Protein AF-A0A3D5KD46-F1 (afdb_monomer)

Nearest PDB structures (foldseek):
  5f7t-assembly4_L  TM=8.345E-01  e=3.327E-01  Macaca mulatta
  8ax8-assembly1_A  TM=6.033E-01  e=3.408E+00  Homo sapiens
  3na7-assembly1_A  TM=6.165E-01  e=4.041E+00  Helicobacter pylori NCTC 11638
  5c1f-assembly1_B  TM=5.672E-01  e=5.071E+00  Schizosaccharomyces pombe 972h-

Mean predicted aligned error: 4.2 Å

Solvent-accessible surface area (backbone atoms only — not comparable to full-atom values): 6321 Å² total; per-residue (Å²): 115,69,67,60,56,50,54,52,51,53,50,42,55,51,52,52,55,50,40,55,51,50,51,53,52,48,54,57,50,58,78,45,49,86,75,45,55,78,91,45,42,65,60,54,50,52,47,52,50,52,54,51,54,49,42,55,54,49,51,53,51,42,49,54,53,51,50,45,52,47,37,36,75,77,65,76,40,80,78,58,65,70,61,50,54,50,51,54,49,53,53,50,55,48,52,52,51,50,50,50,50,50,52,56,52,50,52,56,55,61,78,73,112

Structure (mmCIF, N/CA/C/O backbone):
data_AF-A0A3D5KD46-F1
#
_entry.id   AF-A0A3D5KD46-F1
#
loop_
_atom_site.group_PDB
_atom_site.id
_atom_site.type_symbol
_atom_site.label_atom_id
_atom_site.label_alt_id
_atom_site.label_comp_id
_atom_site.label_asym_id
_atom_site.label_entity_id
_atom_site.label_seq_id
_atom_site.pdbx_PDB_ins_code
_atom_site.Cartn_x
_atom_site.Cartn_y
_atom_site.Cartn_z
_atom_site.occupancy
_atom_site.B_iso_or_equiv
_atom_site.auth_seq_id
_atom_site.auth_comp_id
_atom_site.auth_asym_id
_atom_site.auth_atom_id
_atom_site.pdbx_PDB_model_num
ATOM 1 N N . MET A 1 1 ? -17.775 -6.779 20.873 1.00 57.22 1 MET A N 1
ATOM 2 C CA . MET A 1 1 ? -16.815 -5.693 20.568 1.00 57.22 1 MET A CA 1
ATOM 3 C C . MET A 1 1 ? -15.389 -6.213 20.379 1.00 57.22 1 MET A C 1
ATOM 5 O O . MET A 1 1 ? -14.681 -5.638 19.570 1.00 57.22 1 MET A O 1
ATOM 9 N N . GLU A 1 2 ? -15.009 -7.321 21.026 1.00 61.97 2 GLU A N 1
ATOM 10 C CA . GLU A 1 2 ? -13.706 -8.005 20.869 1.00 61.97 2 GLU A CA 1
ATOM 11 C C . GLU A 1 2 ? -13.360 -8.339 19.401 1.00 61.97 2 GLU A C 1
ATOM 13 O O . GLU A 1 2 ? -12.305 -7.955 18.918 1.00 61.97 2 GLU A O 1
ATOM 18 N N . ASN A 1 3 ? -14.330 -8.851 18.634 1.00 82.25 3 ASN A N 1
ATOM 19 C CA . ASN A 1 3 ? -14.161 -9.196 17.214 1.00 82.25 3 ASN A CA 1
ATOM 20 C C . ASN A 1 3 ? -13.713 -8.014 16.316 1.00 82.25 3 ASN A C 1
ATOM 22 O O . ASN A 1 3 ? -12.879 -8.173 15.435 1.00 82.25 3 ASN A O 1
ATOM 26 N N . LEU A 1 4 ? -14.212 -6.792 16.551 1.00 87.44 4 LEU A N 1
ATOM 27 C CA . LEU A 1 4 ? -13.856 -5.649 15.695 1.00 87.44 4 LEU A CA 1
ATOM 28 C C . LEU A 1 4 ? -12.428 -5.150 15.959 1.00 87.44 4 LEU A C 1
ATOM 30 O O . LEU A 1 4 ? -11.738 -4.728 15.037 1.00 87.44 4 LEU A O 1
ATOM 34 N N . LYS A 1 5 ? -11.977 -5.224 17.215 1.00 91.69 5 LYS A N 1
ATOM 35 C CA . LYS A 1 5 ? -10.594 -4.919 17.593 1.00 91.69 5 LYS A CA 1
ATOM 36 C C . LYS A 1 5 ? -9.627 -5.894 16.919 1.00 91.69 5 LYS A C 1
ATOM 38 O O . LYS A 1 5 ? -8.595 -5.463 16.408 1.00 91.69 5 LYS A O 1
ATOM 43 N N . ASP A 1 6 ? -9.973 -7.177 16.900 1.00 92.25 6 ASP A N 1
ATOM 44 C CA . ASP A 1 6 ? -9.150 -8.215 16.279 1.00 92.25 6 ASP A CA 1
ATOM 45 C C . ASP A 1 6 ? -9.058 -8.008 14.763 1.00 92.25 6 ASP A C 1
ATOM 47 O O . ASP A 1 6 ? -7.951 -7.939 14.236 1.00 92.25 6 ASP A O 1
ATOM 51 N N . ILE A 1 7 ? -10.186 -7.736 14.092 1.00 90.38 7 ILE A N 1
ATOM 52 C CA . ILE A 1 7 ? -10.217 -7.377 12.661 1.00 90.38 7 ILE A CA 1
ATOM 53 C C . ILE A 1 7 ? -9.302 -6.182 12.362 1.00 90.38 7 ILE A C 1
ATOM 55 O O . ILE A 1 7 ? -8.532 -6.211 11.401 1.00 90.38 7 ILE A O 1
ATOM 59 N N . VAL A 1 8 ? -9.367 -5.118 13.168 1.00 93.62 8 VAL A N 1
ATOM 60 C CA . VAL A 1 8 ? -8.518 -3.934 12.962 1.00 93.62 8 VAL A CA 1
ATOM 61 C C . VAL A 1 8 ? -7.037 -4.282 13.134 1.00 93.62 8 VAL A C 1
ATOM 63 O O . VAL A 1 8 ? -6.223 -3.879 12.305 1.00 93.62 8 VAL A O 1
ATOM 66 N N . ASN A 1 9 ? -6.679 -5.058 14.160 1.00 94.88 9 ASN A N 1
ATOM 67 C CA . ASN A 1 9 ? -5.295 -5.487 14.379 1.00 94.88 9 ASN A CA 1
ATOM 68 C C . ASN A 1 9 ? -4.771 -6.375 13.242 1.00 94.88 9 ASN A C 1
ATOM 70 O O . ASN A 1 9 ? -3.645 -6.178 12.788 1.00 94.88 9 ASN A O 1
ATOM 74 N N . GLU A 1 10 ? -5.576 -7.318 12.753 1.00 94.56 10 GLU A N 1
ATOM 75 C CA . GLU A 1 10 ? -5.214 -8.167 11.614 1.00 94.56 10 GLU A CA 1
ATOM 76 C C . GLU A 1 10 ? -4.952 -7.336 10.353 1.00 94.56 10 GLU A C 1
ATOM 78 O O . GLU A 1 10 ? -3.942 -7.542 9.676 1.00 94.56 10 GLU A O 1
ATOM 83 N N . ASN A 1 11 ? -5.807 -6.346 10.075 1.00 93.81 11 ASN A N 1
ATOM 84 C CA . ASN A 1 11 ? -5.627 -5.439 8.940 1.00 93.81 11 ASN A CA 1
ATOM 85 C C . ASN A 1 11 ? -4.357 -4.587 9.072 1.00 93.81 11 ASN A C 1
ATOM 87 O O . ASN A 1 11 ? -3.634 -4.429 8.090 1.00 93.81 11 ASN A O 1
ATOM 91 N N . ILE A 1 12 ? -4.042 -4.090 10.275 1.00 96.94 12 ILE A N 1
ATOM 92 C CA . ILE A 1 12 ? -2.784 -3.374 10.542 1.00 96.94 12 ILE A CA 1
ATOM 93 C C . ILE A 1 12 ? -1.583 -4.271 10.214 1.00 96.94 12 ILE A C 1
ATOM 95 O O . ILE A 1 12 ? -0.725 -3.882 9.423 1.00 96.94 12 ILE A O 1
ATOM 99 N N . ILE A 1 13 ? -1.539 -5.487 10.770 1.00 96.94 13 ILE A N 1
ATOM 100 C CA . ILE A 1 13 ? -0.419 -6.426 10.579 1.00 96.94 13 ILE A CA 1
ATOM 101 C C . ILE A 1 13 ? -0.241 -6.767 9.095 1.00 96.94 13 ILE A C 1
ATOM 103 O O . ILE A 1 13 ? 0.883 -6.791 8.582 1.00 96.94 13 ILE A O 1
ATOM 107 N N . MET A 1 14 ? -1.344 -7.031 8.395 1.00 95.81 14 MET A N 1
ATOM 108 C CA . MET A 1 14 ? -1.316 -7.373 6.976 1.00 95.81 14 MET A CA 1
ATOM 109 C C . MET A 1 14 ? -0.815 -6.200 6.126 1.00 95.81 14 MET A C 1
ATOM 111 O O . MET A 1 14 ? 0.086 -6.385 5.301 1.00 95.81 14 MET A O 1
ATOM 115 N N . ALA A 1 15 ? -1.346 -4.997 6.355 1.00 95.81 15 ALA A N 1
ATOM 116 C CA . ALA A 1 15 ? -0.961 -3.793 5.627 1.00 95.81 15 ALA A CA 1
ATOM 117 C C . ALA A 1 15 ? 0.520 -3.437 5.850 1.00 95.81 15 ALA A C 1
ATOM 119 O O . ALA A 1 15 ? 1.229 -3.141 4.888 1.00 95.81 15 ALA A O 1
ATOM 120 N N . GLU A 1 16 ? 1.019 -3.551 7.084 1.00 96.94 16 GLU A N 1
ATOM 121 C CA . GLU A 1 16 ? 2.434 -3.335 7.420 1.00 96.94 16 GLU A CA 1
ATOM 122 C C . GLU A 1 16 ? 3.347 -4.361 6.749 1.00 96.94 16 GLU A C 1
ATOM 124 O O . GLU A 1 16 ? 4.379 -4.008 6.172 1.00 96.94 16 GLU A O 1
ATOM 129 N N . SER A 1 17 ? 2.960 -5.641 6.778 1.00 97.00 17 SER A N 1
ATOM 130 C CA . SER A 1 17 ? 3.702 -6.706 6.098 1.00 97.00 17 SER A CA 1
ATOM 131 C C . SER A 1 17 ? 3.833 -6.426 4.602 1.00 97.00 17 SER A C 1
ATOM 133 O O . SER A 1 17 ? 4.909 -6.603 4.021 1.00 97.00 17 SER A O 1
ATOM 135 N N . LEU A 1 18 ? 2.750 -5.964 3.976 1.00 94.75 18 LEU A N 1
ATOM 136 C CA . LEU A 1 18 ? 2.733 -5.635 2.559 1.00 94.75 18 LEU A CA 1
ATOM 137 C C . LEU A 1 18 ? 3.604 -4.413 2.245 1.00 94.75 18 LEU A C 1
ATOM 139 O O . LEU A 1 18 ? 4.415 -4.485 1.320 1.00 94.75 18 LEU A O 1
ATOM 143 N N . ASN A 1 19 ? 3.512 -3.340 3.036 1.00 95.31 19 ASN A N 1
ATOM 144 C CA . ASN A 1 19 ? 4.361 -2.158 2.870 1.00 95.31 19 ASN A CA 1
ATOM 145 C C . ASN A 1 19 ? 5.845 -2.490 3.024 1.00 95.31 19 ASN A C 1
ATOM 147 O O . ASN A 1 19 ? 6.643 -2.107 2.174 1.00 95.31 19 ASN A O 1
ATOM 151 N N . MET A 1 20 ? 6.222 -3.291 4.024 1.00 96.75 20 MET A N 1
ATOM 152 C CA . MET A 1 20 ? 7.611 -3.739 4.171 1.00 96.75 20 MET A CA 1
ATOM 153 C C . MET A 1 20 ? 8.112 -4.514 2.947 1.00 96.75 20 MET A C 1
ATOM 155 O O . MET A 1 20 ? 9.258 -4.337 2.532 1.00 96.75 20 MET A O 1
ATOM 159 N N . LYS A 1 21 ? 7.279 -5.382 2.358 1.00 95.50 21 LYS A N 1
ATOM 160 C CA . LYS A 1 21 ? 7.639 -6.119 1.136 1.00 95.50 21 LYS A CA 1
ATOM 161 C C . LYS A 1 21 ? 7.824 -5.172 -0.052 1.00 95.50 21 LYS A C 1
ATOM 163 O O . LYS A 1 21 ? 8.822 -5.298 -0.759 1.00 95.50 21 LYS A O 1
ATOM 168 N N . LYS A 1 22 ? 6.902 -4.222 -0.244 1.00 94.06 22 LYS A N 1
ATOM 169 C CA . LYS A 1 22 ? 6.950 -3.227 -1.331 1.00 94.06 22 LYS A CA 1
ATOM 170 C C . LYS A 1 22 ? 8.166 -2.308 -1.196 1.00 94.06 22 LYS A C 1
ATOM 172 O O . LYS A 1 22 ? 8.912 -2.152 -2.156 1.00 94.06 22 LYS A O 1
ATOM 177 N N . GLN A 1 23 ? 8.432 -1.807 0.008 1.00 95.62 23 GLN A N 1
ATOM 178 C CA . GLN A 1 23 ? 9.589 -0.965 0.311 1.00 95.62 23 GLN A CA 1
ATOM 179 C C . GLN A 1 23 ? 10.907 -1.669 -0.044 1.00 95.62 23 GLN A C 1
ATOM 181 O O . GLN A 1 23 ? 11.718 -1.125 -0.790 1.00 95.62 23 GLN A O 1
ATOM 186 N N . ARG A 1 24 ? 11.087 -2.922 0.398 1.00 95.88 24 ARG A N 1
ATOM 187 C CA . ARG A 1 24 ? 12.280 -3.720 0.062 1.00 95.88 24 ARG A CA 1
ATOM 188 C C . ARG A 1 24 ? 12.419 -3.955 -1.440 1.00 95.88 24 ARG A C 1
ATOM 190 O O . ARG A 1 24 ? 13.521 -3.873 -1.972 1.00 95.88 24 ARG A O 1
ATOM 197 N N . ALA A 1 25 ? 11.316 -4.256 -2.127 1.00 92.75 25 ALA A N 1
ATOM 198 C CA . ALA A 1 25 ? 11.332 -4.449 -3.573 1.00 92.75 25 ALA A CA 1
ATOM 199 C C . ALA A 1 25 ? 11.766 -3.168 -4.302 1.00 92.75 25 ALA A C 1
ATOM 201 O O . ALA A 1 25 ? 12.594 -3.230 -5.209 1.00 92.75 25 ALA A O 1
ATOM 202 N N . ILE A 1 26 ? 11.272 -2.007 -3.868 1.00 94.38 26 ILE A N 1
ATOM 203 C CA . ILE A 1 26 ? 11.654 -0.712 -4.432 1.00 94.38 26 ILE A CA 1
ATOM 204 C C . ILE A 1 26 ? 13.122 -0.393 -4.179 1.00 94.38 26 ILE A C 1
ATOM 206 O O . ILE A 1 26 ? 13.823 -0.044 -5.124 1.00 94.38 26 ILE A O 1
ATOM 210 N N . GLU A 1 27 ? 13.624 -0.603 -2.964 1.00 93.88 27 GLU A N 1
ATOM 211 C CA . GLU A 1 27 ? 15.048 -0.424 -2.650 1.00 93.88 27 GLU A CA 1
ATOM 212 C C . GLU A 1 27 ? 15.941 -1.295 -3.547 1.00 93.88 27 GLU A C 1
ATOM 214 O O . GLU A 1 27 ? 16.958 -0.829 -4.071 1.00 93.88 27 GLU A O 1
ATOM 219 N N . MET A 1 28 ? 15.535 -2.546 -3.796 1.00 93.38 28 MET A N 1
ATOM 220 C CA . MET A 1 28 ? 16.239 -3.437 -4.721 1.00 93.38 28 MET A CA 1
ATOM 221 C C . MET A 1 28 ? 16.232 -2.901 -6.158 1.00 93.38 28 MET A C 1
ATOM 223 O O . MET A 1 28 ? 17.282 -2.902 -6.804 1.00 93.38 28 MET A O 1
ATOM 227 N N . VAL A 1 29 ? 15.089 -2.430 -6.662 1.00 91.19 29 VAL A N 1
ATOM 228 C CA . VAL A 1 29 ? 14.987 -1.868 -8.021 1.00 91.19 29 VAL A CA 1
ATOM 229 C C . VAL A 1 29 ? 15.813 -0.584 -8.141 1.00 91.19 29 VAL A C 1
ATOM 231 O O . VAL A 1 29 ? 16.580 -0.434 -9.094 1.00 91.19 29 VAL A O 1
ATOM 234 N N . GLU A 1 30 ? 15.723 0.318 -7.166 1.00 92.12 30 GLU A N 1
ATOM 235 C CA . GLU A 1 30 ? 16.465 1.581 -7.148 1.00 92.12 30 GLU A CA 1
ATOM 236 C C . GLU A 1 30 ? 17.977 1.366 -7.114 1.00 92.12 30 GLU A C 1
ATOM 238 O O . GLU A 1 30 ? 18.705 2.029 -7.856 1.00 92.12 30 GLU A O 1
ATOM 243 N N . SER A 1 31 ? 18.455 0.386 -6.338 1.00 92.94 31 SER A N 1
ATOM 244 C CA . SER A 1 31 ? 19.886 0.051 -6.267 1.00 92.94 31 SER A CA 1
ATOM 245 C C . SER A 1 31 ? 20.484 -0.348 -7.623 1.00 92.94 31 SER A C 1
ATOM 247 O O . SER A 1 31 ? 21.683 -0.179 -7.848 1.00 92.94 31 SER A O 1
ATOM 249 N N . ARG A 1 32 ? 19.642 -0.822 -8.549 1.00 90.19 32 ARG A N 1
ATOM 250 C CA . ARG A 1 32 ? 20.022 -1.268 -9.896 1.00 90.19 32 ARG A CA 1
ATOM 251 C C . ARG A 1 32 ? 19.505 -0.351 -10.998 1.00 90.19 32 ARG A C 1
ATOM 253 O O . ARG A 1 32 ? 19.688 -0.642 -12.177 1.00 90.19 32 ARG A O 1
ATOM 260 N N . PHE A 1 33 ? 18.904 0.786 -10.654 1.00 90.69 33 PHE A N 1
ATOM 261 C CA . PHE A 1 33 ? 18.267 1.676 -11.626 1.00 90.69 33 PHE A CA 1
ATOM 262 C C . PHE A 1 33 ? 19.242 2.198 -12.696 1.00 90.69 33 PHE A C 1
ATOM 264 O O . PHE A 1 33 ? 18.863 2.424 -13.845 1.00 90.69 33 PHE A O 1
ATOM 271 N N . ASN A 1 34 ? 20.526 2.334 -12.360 1.00 87.50 34 ASN A N 1
ATOM 272 C CA . ASN A 1 34 ? 21.551 2.740 -13.324 1.00 87.50 34 ASN A CA 1
ATOM 273 C C . ASN A 1 34 ? 21.812 1.695 -14.421 1.00 87.50 34 ASN A C 1
ATOM 275 O O . ASN A 1 34 ? 22.215 2.080 -15.519 1.00 87.50 34 ASN A O 1
ATOM 279 N N . GLU A 1 35 ? 21.531 0.416 -14.152 1.00 90.00 35 GLU A N 1
ATOM 280 C CA . GLU A 1 35 ? 21.611 -0.694 -15.113 1.00 90.00 35 GLU A CA 1
ATOM 281 C C . GLU A 1 35 ? 20.383 -0.748 -16.037 1.00 90.00 35 GLU A C 1
ATOM 283 O O . GLU A 1 35 ? 20.387 -1.471 -17.033 1.00 90.00 35 GLU A O 1
ATOM 288 N N . CYS A 1 36 ? 19.331 0.024 -15.738 1.00 86.62 36 CYS A N 1
ATOM 289 C CA . CYS A 1 36 ? 18.127 0.076 -16.554 1.00 86.62 36 CYS A CA 1
ATOM 290 C C . CYS A 1 36 ? 18.446 0.625 -17.958 1.00 86.62 36 CYS A C 1
ATOM 292 O O . CYS A 1 36 ? 19.003 1.728 -18.072 1.00 86.62 36 CYS A O 1
ATOM 294 N N . PRO A 1 37 ? 18.051 -0.073 -19.042 1.00 87.88 37 PRO A N 1
ATOM 295 C CA . PRO A 1 37 ? 18.164 0.438 -20.403 1.00 87.88 37 PRO A CA 1
ATOM 296 C C . PRO A 1 37 ? 17.551 1.834 -20.542 1.00 87.88 37 PRO A C 1
ATOM 298 O O . PRO A 1 37 ? 16.480 2.107 -19.998 1.00 87.88 37 PRO A O 1
ATOM 301 N N . ALA A 1 38 ? 18.202 2.717 -21.307 1.00 89.00 38 ALA A N 1
ATOM 302 C CA . ALA A 1 38 ? 17.774 4.112 -21.457 1.00 89.00 38 ALA A CA 1
ATOM 303 C C . ALA A 1 38 ? 16.312 4.246 -21.923 1.00 89.00 38 ALA A C 1
ATOM 305 O O . ALA A 1 38 ? 15.598 5.111 -21.424 1.00 89.00 38 ALA A O 1
ATOM 306 N N . LYS A 1 39 ? 15.858 3.339 -22.803 1.00 85.94 39 LYS A N 1
ATOM 307 C CA . LYS A 1 39 ? 14.469 3.273 -23.286 1.00 85.94 39 LYS A CA 1
ATOM 308 C C . LYS A 1 39 ? 13.432 2.977 -22.191 1.00 85.94 39 LYS A C 1
ATOM 310 O O . LYS A 1 39 ? 12.278 3.347 -22.346 1.00 85.94 39 LYS A O 1
ATOM 315 N N . TRP A 1 40 ? 13.832 2.354 -21.080 1.00 87.31 40 TRP A N 1
ATOM 316 C CA . TRP A 1 40 ? 12.938 1.971 -19.980 1.00 87.31 40 TRP A CA 1
ATOM 317 C C . TRP A 1 40 ? 13.033 2.902 -18.770 1.00 87.31 40 TRP A C 1
ATOM 319 O O . TRP A 1 40 ? 12.080 2.991 -18.003 1.00 87.31 40 TRP A O 1
ATOM 329 N N . LYS A 1 41 ? 14.131 3.663 -18.627 1.00 90.56 41 LYS A N 1
ATOM 330 C CA . LYS A 1 41 ? 14.410 4.486 -17.434 1.00 90.56 41 LYS A CA 1
ATOM 331 C C . LYS A 1 41 ? 13.245 5.371 -17.001 1.00 90.56 41 LYS A C 1
ATOM 333 O O . LYS A 1 41 ? 12.953 5.437 -15.812 1.00 90.56 41 LYS A O 1
ATOM 338 N N . GLN A 1 42 ? 12.580 6.051 -17.936 1.00 91.12 42 GLN A N 1
ATOM 339 C CA . GLN A 1 42 ? 11.453 6.923 -17.595 1.00 91.12 42 GLN A CA 1
ATOM 340 C C . GLN A 1 42 ? 10.262 6.130 -17.036 1.00 91.12 42 GLN A C 1
ATOM 342 O O . GLN A 1 42 ? 9.672 6.538 -16.037 1.00 91.12 42 GLN A O 1
ATOM 347 N N . HIS A 1 43 ? 9.932 4.992 -17.648 1.00 90.00 43 HIS A N 1
ATOM 348 C CA . HIS A 1 43 ? 8.833 4.132 -17.211 1.00 90.00 43 HIS A CA 1
ATOM 349 C C . HIS A 1 43 ? 9.140 3.470 -15.870 1.00 90.00 43 HIS A C 1
ATOM 351 O O . HIS A 1 43 ? 8.304 3.501 -14.972 1.00 90.00 43 HIS A O 1
ATOM 357 N N . THR A 1 44 ? 10.363 2.966 -15.694 1.00 90.94 44 THR A N 1
ATOM 358 C CA . THR A 1 44 ? 10.828 2.397 -14.426 1.00 90.94 44 THR A CA 1
ATOM 359 C C . THR A 1 44 ? 10.820 3.445 -13.313 1.00 90.94 44 THR A C 1
ATOM 361 O O . THR A 1 44 ? 10.380 3.145 -12.209 1.00 90.94 44 THR A O 1
ATOM 364 N N . LYS A 1 45 ? 11.223 4.695 -13.595 1.00 93.19 45 LYS A N 1
ATOM 365 C CA . LYS A 1 45 ? 11.151 5.796 -12.620 1.00 93.19 45 LYS A CA 1
ATOM 366 C C . LYS A 1 45 ? 9.712 6.064 -12.186 1.00 93.19 45 LYS A C 1
ATOM 368 O O . LYS A 1 45 ? 9.447 6.122 -10.993 1.00 93.19 45 LYS A O 1
ATOM 373 N N . LYS A 1 46 ? 8.787 6.163 -13.146 1.00 91.94 46 LYS A N 1
ATOM 374 C CA . LYS A 1 46 ? 7.364 6.388 -12.863 1.00 91.94 46 LYS A CA 1
ATOM 375 C C . LYS A 1 46 ? 6.744 5.229 -12.075 1.00 91.94 46 LYS A C 1
ATOM 377 O O . LYS A 1 46 ? 5.967 5.462 -11.160 1.00 91.94 46 LYS A O 1
ATOM 382 N N . PHE A 1 47 ? 7.104 3.989 -12.407 1.00 92.00 47 PHE A N 1
ATOM 383 C CA . PHE A 1 47 ? 6.677 2.813 -11.651 1.00 92.00 47 PHE A CA 1
ATOM 384 C C . PHE A 1 47 ? 7.154 2.884 -10.193 1.00 92.00 47 PHE A C 1
ATOM 386 O O . PHE A 1 47 ? 6.352 2.707 -9.282 1.00 92.00 47 PHE A O 1
ATOM 393 N N . ILE A 1 48 ? 8.431 3.215 -9.968 1.00 93.50 48 ILE A N 1
ATOM 394 C CA . ILE A 1 48 ? 8.985 3.389 -8.618 1.00 93.50 48 ILE A CA 1
ATOM 395 C C . ILE A 1 48 ? 8.235 4.482 -7.846 1.00 93.50 48 ILE A C 1
ATOM 397 O O . ILE A 1 48 ? 7.866 4.266 -6.694 1.00 93.50 48 ILE A O 1
ATOM 401 N N . GLU A 1 49 ? 8.007 5.639 -8.472 1.00 94.69 49 GLU A N 1
ATOM 402 C CA . GLU A 1 49 ? 7.288 6.769 -7.868 1.00 94.69 49 GLU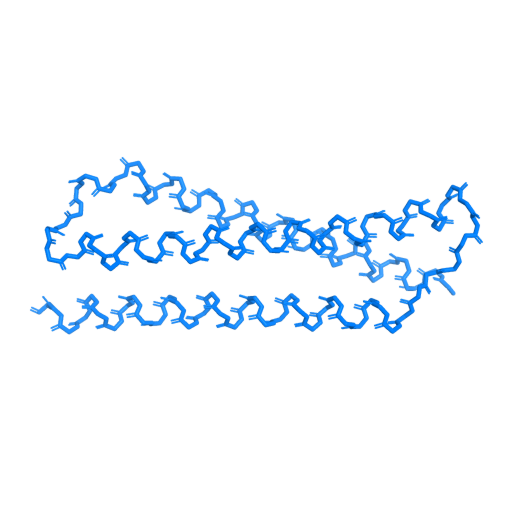 A CA 1
ATOM 403 C C . GLU A 1 49 ? 5.864 6.371 -7.455 1.00 94.69 49 GLU A C 1
ATOM 405 O O . GLU A 1 49 ? 5.500 6.560 -6.297 1.00 94.69 49 GLU A O 1
ATOM 410 N N . ASN A 1 50 ? 5.110 5.712 -8.340 1.00 93.00 50 ASN A N 1
ATOM 411 C CA . ASN A 1 50 ? 3.755 5.239 -8.044 1.00 93.00 50 ASN A CA 1
ATOM 412 C C . ASN A 1 50 ? 3.716 4.285 -6.839 1.00 93.00 50 ASN A C 1
ATOM 414 O O . ASN A 1 50 ? 2.866 4.420 -5.960 1.00 93.00 50 ASN A O 1
ATOM 418 N N . VAL A 1 51 ? 4.640 3.319 -6.777 1.00 94.25 51 VAL A N 1
ATOM 419 C CA . VAL A 1 51 ? 4.685 2.364 -5.660 1.00 94.25 51 VAL A CA 1
ATOM 420 C C . VAL A 1 51 ? 5.050 3.077 -4.354 1.00 94.25 51 VAL A C 1
ATOM 422 O O . VAL A 1 51 ? 4.474 2.764 -3.314 1.00 94.25 51 VAL A O 1
ATOM 425 N N . LYS A 1 52 ? 5.960 4.062 -4.383 1.00 95.81 52 LYS A N 1
ATOM 426 C CA . LYS A 1 52 ? 6.301 4.873 -3.200 1.00 95.81 52 LYS A CA 1
ATOM 427 C C . LYS A 1 52 ? 5.111 5.685 -2.693 1.00 95.81 52 LYS A C 1
ATOM 429 O O . LYS A 1 52 ? 4.832 5.656 -1.497 1.00 95.81 52 LYS A O 1
ATOM 434 N N . GLU A 1 53 ? 4.381 6.346 -3.588 1.00 96.25 53 GLU A N 1
ATOM 435 C CA . GLU A 1 53 ? 3.164 7.086 -3.232 1.00 96.25 53 GLU A CA 1
ATOM 436 C C . GLU A 1 53 ? 2.116 6.169 -2.579 1.00 96.25 53 GLU A C 1
ATOM 438 O O . GLU A 1 53 ? 1.517 6.529 -1.561 1.00 96.25 53 GLU A O 1
ATOM 443 N N . ASN A 1 54 ? 1.943 4.950 -3.101 1.00 95.25 54 ASN A N 1
ATOM 444 C CA . ASN A 1 54 ? 1.020 3.968 -2.532 1.00 95.25 54 ASN A CA 1
ATOM 445 C C . ASN A 1 54 ? 1.481 3.422 -1.169 1.00 95.25 54 ASN A C 1
ATOM 447 O O . ASN A 1 54 ? 0.639 3.195 -0.294 1.00 95.25 54 ASN A O 1
ATOM 451 N N . ILE A 1 55 ? 2.792 3.243 -0.952 1.00 96.38 55 ILE A N 1
ATOM 452 C CA . ILE A 1 55 ? 3.353 2.891 0.366 1.00 96.38 55 ILE A CA 1
ATOM 453 C C . ILE A 1 55 ? 3.003 3.981 1.387 1.00 96.38 55 ILE A C 1
ATOM 455 O O . ILE A 1 55 ? 2.437 3.671 2.438 1.00 96.38 55 ILE A O 1
ATOM 459 N N . GLU A 1 56 ? 3.259 5.251 1.059 1.00 97.38 56 GLU A N 1
ATOM 460 C CA . GLU A 1 56 ? 2.963 6.384 1.946 1.00 97.38 56 GLU A CA 1
ATOM 461 C C . GLU A 1 56 ? 1.463 6.524 2.238 1.00 97.38 56 GLU A C 1
ATOM 463 O O . GLU A 1 56 ? 1.064 6.816 3.370 1.00 97.38 56 GLU A O 1
ATOM 468 N N . ALA A 1 57 ? 0.610 6.319 1.230 1.00 97.62 57 ALA A N 1
ATOM 469 C CA . ALA A 1 57 ? -0.839 6.322 1.409 1.00 97.62 57 ALA A CA 1
ATOM 470 C C . ALA A 1 57 ? -1.281 5.212 2.375 1.00 97.62 57 ALA A C 1
ATOM 472 O O . ALA A 1 57 ? -2.068 5.462 3.293 1.00 97.62 57 ALA A O 1
ATOM 473 N N . ARG A 1 58 ? -0.719 4.006 2.233 1.00 97.50 58 ARG A N 1
ATOM 474 C CA . ARG A 1 58 ? -1.008 2.885 3.132 1.00 97.50 58 ARG A CA 1
ATOM 475 C C . ARG A 1 58 ? -0.526 3.149 4.560 1.00 97.50 58 ARG A C 1
ATOM 477 O O . ARG A 1 58 ? -1.261 2.841 5.495 1.00 97.50 58 ARG A O 1
ATOM 484 N N . ASP A 1 59 ? 0.636 3.774 4.748 1.00 97.88 59 ASP A N 1
ATOM 485 C CA . ASP A 1 59 ? 1.153 4.127 6.081 1.00 97.88 59 ASP A CA 1
ATOM 486 C C . ASP A 1 59 ? 0.245 5.123 6.820 1.00 97.88 59 ASP A C 1
ATOM 488 O O . ASP A 1 59 ? 0.041 5.009 8.036 1.00 97.88 59 ASP A O 1
ATOM 492 N N . LYS A 1 60 ? -0.360 6.075 6.098 1.00 98.06 60 LYS A N 1
ATOM 493 C CA . LYS A 1 60 ? -1.354 7.001 6.670 1.00 98.06 60 LYS A CA 1
ATOM 494 C C . LYS A 1 60 ? -2.584 6.246 7.177 1.00 98.06 60 LYS A C 1
ATOM 496 O O . LYS A 1 60 ? -2.982 6.434 8.324 1.00 98.06 60 LYS A O 1
ATOM 501 N N . LEU A 1 61 ? -3.126 5.336 6.370 1.00 98.00 61 LEU A N 1
ATOM 502 C CA . LEU A 1 61 ? -4.277 4.505 6.740 1.00 98.00 61 LEU A CA 1
ATOM 503 C C . LEU A 1 61 ? -3.966 3.563 7.920 1.00 98.00 61 LEU A C 1
ATOM 505 O O . LEU A 1 61 ? -4.764 3.452 8.853 1.00 98.00 61 LEU A O 1
ATOM 509 N N . ILE A 1 62 ? -2.779 2.942 7.941 1.00 97.88 62 ILE A N 1
ATOM 510 C CA . ILE A 1 62 ? -2.286 2.150 9.084 1.00 97.88 62 ILE A CA 1
ATOM 511 C C . ILE A 1 62 ? -2.244 3.012 10.350 1.00 97.88 62 ILE A C 1
ATOM 513 O O . ILE A 1 62 ? -2.694 2.585 11.416 1.00 97.88 62 ILE A O 1
ATOM 517 N N . THR A 1 63 ? -1.728 4.239 10.240 1.00 97.75 63 THR A N 1
ATOM 518 C CA . THR A 1 63 ? -1.658 5.185 11.361 1.00 97.75 63 THR A CA 1
ATOM 519 C C . THR A 1 63 ? -3.051 5.512 11.895 1.00 97.75 63 THR A C 1
ATOM 521 O O . THR A 1 63 ? -3.249 5.524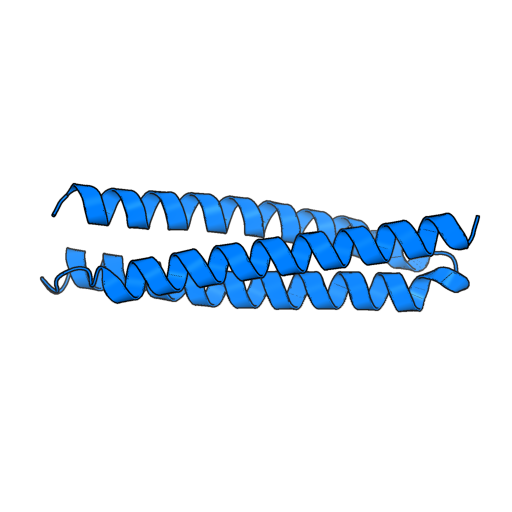 13.110 1.00 97.75 63 THR A O 1
ATOM 524 N N . GLU A 1 64 ? -4.041 5.706 11.023 1.00 96.81 64 GLU A N 1
ATOM 525 C CA . GLU A 1 64 ? -5.427 5.930 11.441 1.00 96.81 64 GLU A CA 1
ATOM 526 C C . GLU A 1 64 ? -6.024 4.741 12.205 1.00 96.81 64 GLU A C 1
ATOM 528 O O . GLU A 1 64 ? -6.673 4.942 13.236 1.00 96.81 64 GLU A O 1
ATOM 533 N N . LEU A 1 65 ? -5.776 3.508 11.752 1.00 96.31 65 LEU A N 1
ATOM 534 C CA . LEU A 1 65 ? -6.214 2.304 12.466 1.00 96.31 65 LEU A CA 1
ATOM 535 C C . LEU A 1 65 ? -5.514 2.159 13.823 1.00 96.31 65 LEU A C 1
ATOM 537 O O . LEU A 1 65 ? -6.170 1.880 14.830 1.00 96.31 65 LEU A O 1
ATOM 541 N N . ARG A 1 66 ? -4.201 2.417 13.888 1.00 96.31 66 ARG A N 1
ATOM 542 C CA . ARG A 1 66 ? -3.428 2.410 15.143 1.00 96.31 66 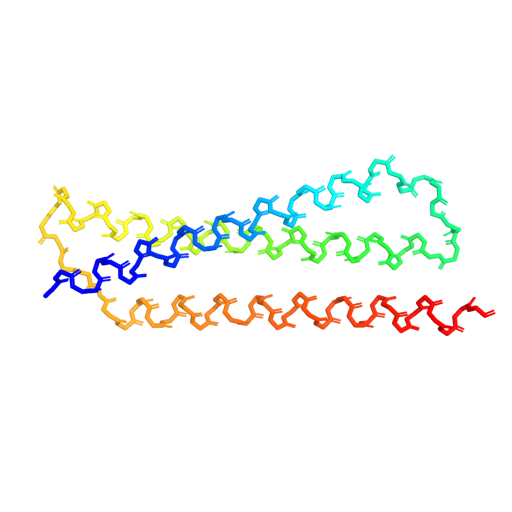ARG A CA 1
ATOM 543 C C . ARG A 1 66 ? -3.956 3.440 16.140 1.00 96.31 66 ARG A C 1
ATOM 545 O O . ARG A 1 66 ? -4.088 3.125 17.322 1.00 96.31 66 ARG A O 1
ATOM 552 N N . LEU A 1 67 ? -4.293 4.646 15.679 1.00 95.56 67 LEU A N 1
ATOM 553 C CA . LEU A 1 67 ? -4.905 5.680 16.517 1.00 95.56 67 LEU A CA 1
ATOM 554 C C . LEU A 1 67 ? -6.268 5.236 17.053 1.00 95.56 67 LEU A C 1
ATOM 556 O O . LEU A 1 67 ? -6.559 5.473 18.223 1.00 95.56 67 LEU A O 1
ATOM 560 N N . MET A 1 68 ? -7.070 4.547 16.239 1.00 94.12 68 MET A N 1
ATOM 561 C CA . MET A 1 68 ? -8.359 4.005 16.672 1.00 94.12 68 MET A CA 1
ATOM 562 C C . MET A 1 68 ? -8.195 2.941 17.767 1.00 94.12 68 MET A C 1
ATOM 564 O O . MET A 1 68 ? -8.894 2.994 18.778 1.00 94.12 68 MET A O 1
ATOM 568 N N . ILE A 1 69 ? -7.231 2.025 17.619 1.00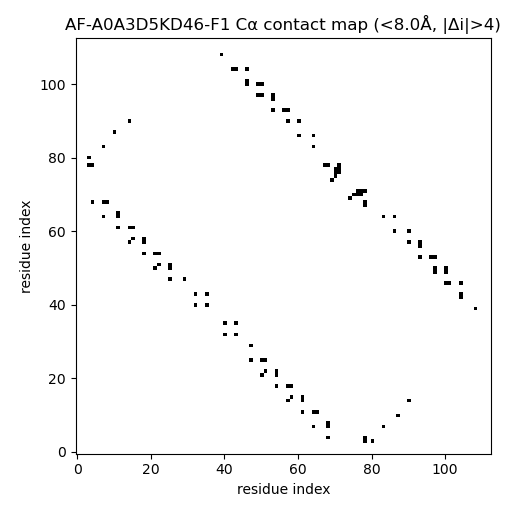 94.00 69 ILE A N 1
ATOM 569 C CA . ILE A 1 69 ? -6.892 1.034 18.655 1.00 94.00 69 ILE A CA 1
ATOM 570 C C . ILE A 1 69 ? -6.374 1.710 19.924 1.00 94.00 69 ILE A C 1
ATOM 572 O O . ILE A 1 69 ? -6.767 1.337 21.029 1.00 94.00 69 ILE A O 1
ATOM 576 N N . HIS A 1 70 ? -5.518 2.720 19.785 1.00 94.00 70 HIS A N 1
ATOM 577 C CA . HIS A 1 70 ? -5.003 3.474 20.921 1.00 94.00 70 HIS A CA 1
ATOM 578 C C . HIS A 1 70 ? -6.136 4.169 21.692 1.00 94.00 70 HIS A C 1
ATOM 580 O O . HIS A 1 70 ? -6.227 4.028 22.910 1.00 94.00 70 HIS A O 1
ATOM 586 N N . SER A 1 71 ? -7.033 4.866 20.993 1.00 92.69 71 SER A N 1
ATOM 587 C CA . SER A 1 71 ? -8.232 5.466 21.585 1.00 92.69 71 SER A CA 1
ATOM 588 C C . SER A 1 71 ? -9.105 4.427 22.300 1.00 92.69 71 SER A C 1
ATOM 590 O O . SER A 1 71 ? -9.507 4.651 23.440 1.00 92.69 71 SER A O 1
ATOM 592 N N . TYR A 1 72 ? -9.319 3.259 21.692 1.00 90.62 72 TYR A N 1
ATOM 593 C CA . TYR A 1 72 ? -10.087 2.173 22.303 1.00 90.62 72 TYR A CA 1
ATOM 594 C C . TYR A 1 72 ? -9.458 1.632 23.595 1.00 90.62 72 TYR A C 1
ATOM 596 O O . TYR A 1 72 ? -10.161 1.406 24.574 1.00 90.62 72 TYR A O 1
ATOM 604 N N . ILE A 1 73 ? -8.134 1.452 23.630 1.00 90.50 73 ILE A N 1
ATOM 605 C CA . ILE A 1 73 ? -7.433 0.890 24.797 1.00 90.50 73 ILE A CA 1
ATOM 606 C C . ILE A 1 73 ? -7.287 1.914 25.930 1.00 90.50 73 ILE A C 1
ATOM 608 O O . ILE A 1 73 ? -7.415 1.551 27.098 1.00 90.50 73 ILE A O 1
ATOM 612 N N . TYR A 1 74 ? -6.974 3.171 25.604 1.00 92.94 74 TYR A N 1
ATOM 613 C CA . TYR A 1 74 ? -6.521 4.157 26.594 1.00 92.94 74 TYR A CA 1
ATOM 614 C C . TYR A 1 74 ? -7.533 5.265 26.900 1.00 92.94 74 TYR A C 1
ATOM 616 O O . TYR A 1 74 ? -7.341 5.986 27.878 1.00 92.94 74 TYR A O 1
ATOM 624 N N . LYS A 1 75 ? -8.585 5.427 26.087 1.00 91.75 75 LYS A N 1
ATOM 625 C CA . LYS A 1 75 ? -9.590 6.495 26.245 1.00 91.75 75 LYS A CA 1
ATOM 626 C C . LYS A 1 75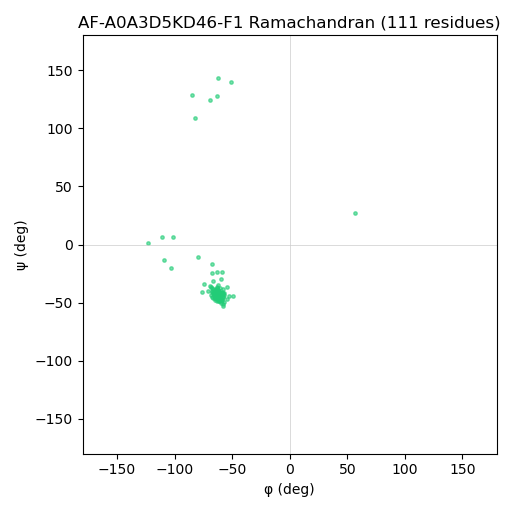 ? -11.028 5.991 26.383 1.00 91.75 75 LYS A C 1
ATOM 628 O O . LYS A 1 75 ? -11.925 6.818 26.495 1.00 91.75 75 LYS A O 1
ATOM 633 N N . ASP A 1 76 ? -11.242 4.672 26.377 1.00 86.31 76 ASP A N 1
ATOM 634 C CA . ASP A 1 76 ? -12.574 4.039 26.424 1.00 86.31 76 ASP A CA 1
ATOM 635 C C . ASP A 1 76 ? -13.505 4.497 25.275 1.00 86.31 76 ASP A C 1
ATOM 637 O O . ASP A 1 76 ? -14.730 4.517 25.379 1.00 86.31 76 ASP A O 1
ATOM 641 N N . GLU A 1 77 ? -12.912 4.894 24.142 1.00 89.75 77 GLU A N 1
ATOM 642 C CA . GLU A 1 77 ? -13.636 5.289 22.932 1.00 89.75 77 GLU A CA 1
ATOM 643 C C . GLU A 1 77 ? -13.972 4.048 22.090 1.00 89.75 77 GLU A C 1
ATOM 645 O O . GLU A 1 77 ? -13.099 3.252 21.749 1.00 89.75 77 GLU A O 1
ATOM 650 N N . GLY A 1 78 ? -15.236 3.876 21.699 1.00 87.31 78 GLY A N 1
ATOM 651 C CA . GLY A 1 78 ? -15.638 2.759 20.839 1.00 87.31 78 GLY A CA 1
ATOM 652 C C . GLY A 1 78 ? -14.971 2.790 19.454 1.00 87.31 78 GLY A C 1
ATOM 653 O O . GLY A 1 78 ? -14.821 3.847 18.841 1.00 87.31 78 GLY A O 1
ATOM 654 N N . ILE A 1 79 ? -14.628 1.614 18.917 1.00 92.19 79 ILE A N 1
ATOM 655 C CA . ILE A 1 79 ? -14.136 1.470 17.537 1.00 92.19 79 ILE A CA 1
ATOM 656 C C . ILE A 1 79 ? -15.289 1.758 16.565 1.00 92.19 79 ILE A C 1
ATOM 658 O O . ILE A 1 79 ? -16.334 1.110 16.636 1.00 92.19 79 ILE A O 1
ATOM 662 N N . ASN A 1 80 ? -15.104 2.712 15.646 1.00 91.56 80 ASN A N 1
ATOM 663 C CA . ASN A 1 80 ? -16.127 3.090 14.669 1.00 91.56 80 ASN A CA 1
ATOM 664 C C . ASN A 1 80 ? -16.117 2.127 13.461 1.00 91.56 80 ASN A C 1
ATOM 666 O O . ASN A 1 80 ? -15.214 2.226 12.627 1.00 91.56 80 ASN A O 1
ATOM 670 N N . PRO A 1 81 ? -17.129 1.252 13.299 1.00 91.81 81 PRO A N 1
ATOM 671 C CA . PRO A 1 81 ? -17.135 0.242 12.241 1.00 91.81 81 PRO A CA 1
ATOM 672 C C . PRO A 1 81 ? -17.231 0.836 10.830 1.00 91.81 81 PRO A C 1
ATOM 674 O O . PRO A 1 81 ? -16.657 0.278 9.903 1.00 91.81 81 PRO A O 1
ATOM 677 N N . VAL A 1 82 ? -17.902 1.981 10.658 1.00 94.12 82 VAL A N 1
ATOM 678 C CA . VAL A 1 82 ? -18.028 2.650 9.350 1.00 94.12 82 VAL A CA 1
ATOM 679 C C . VAL A 1 82 ? -16.671 3.169 8.889 1.00 94.12 82 VAL A C 1
ATOM 681 O O . VAL A 1 82 ? -16.312 3.035 7.723 1.00 94.12 82 VAL A O 1
ATOM 684 N N . LYS A 1 83 ? -15.888 3.729 9.817 1.00 93.88 83 LYS A N 1
ATOM 685 C CA . LYS A 1 83 ? -14.536 4.198 9.511 1.00 93.88 83 LYS A CA 1
ATOM 686 C C . LYS A 1 83 ? -13.583 3.034 9.214 1.00 93.88 83 LYS A C 1
ATOM 688 O O . LYS A 1 83 ? -12.739 3.165 8.335 1.00 93.88 83 LYS A O 1
ATOM 693 N N . VAL A 1 84 ? -13.727 1.906 9.913 1.00 93.88 84 VAL A N 1
ATOM 694 C CA . VAL A 1 84 ? -12.948 0.690 9.626 1.00 93.88 84 VAL A CA 1
ATOM 695 C C . VAL A 1 84 ? -13.258 0.163 8.223 1.00 93.88 84 VAL A C 1
ATOM 697 O O . VAL A 1 84 ? -12.328 -0.064 7.458 1.00 93.88 84 VAL A O 1
ATOM 700 N N . ASP A 1 85 ? -14.538 0.035 7.859 1.00 94.25 85 ASP A N 1
ATOM 701 C CA . ASP A 1 85 ? -14.957 -0.406 6.519 1.00 94.25 85 ASP A CA 1
ATOM 702 C C . ASP A 1 85 ? -14.423 0.517 5.412 1.00 94.25 85 ASP A C 1
ATOM 704 O O . ASP A 1 85 ? -13.910 0.043 4.401 1.00 94.25 85 ASP A O 1
ATOM 708 N N . PHE A 1 86 ? -14.469 1.836 5.634 1.00 96.56 86 PHE A N 1
ATOM 709 C CA . PHE A 1 86 ? -13.877 2.814 4.721 1.00 96.56 86 PHE A CA 1
ATOM 710 C C . PHE A 1 86 ? -12.372 2.578 4.524 1.00 96.56 86 PHE A C 1
ATOM 712 O O . PHE A 1 86 ? -11.921 2.449 3.393 1.00 96.56 86 PHE A O 1
ATOM 719 N N . ILE A 1 87 ? -11.598 2.450 5.606 1.00 96.94 87 ILE A N 1
ATOM 720 C CA . ILE A 1 87 ? -10.146 2.234 5.506 1.00 96.94 87 ILE A CA 1
ATOM 721 C C . ILE A 1 87 ? -9.815 0.903 4.809 1.00 96.94 87 ILE A C 1
ATOM 72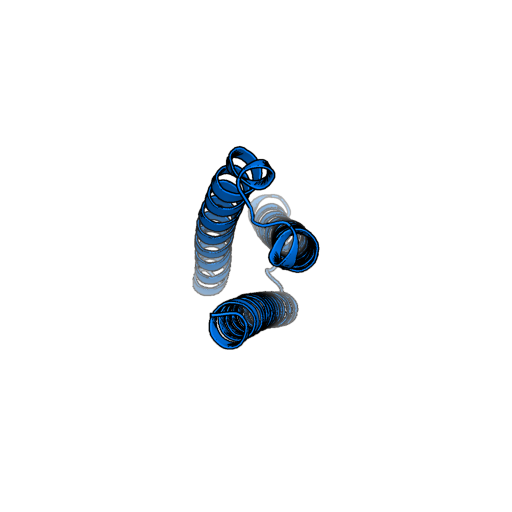3 O O . ILE A 1 87 ? -8.870 0.841 4.026 1.00 96.94 87 ILE A O 1
ATOM 727 N N . ILE A 1 88 ? -10.590 -0.157 5.058 1.00 94.56 88 ILE A N 1
ATOM 728 C CA . ILE A 1 88 ? -10.394 -1.450 4.384 1.00 94.56 88 ILE A CA 1
ATOM 729 C C . ILE A 1 88 ? -10.616 -1.316 2.872 1.00 94.56 88 ILE A C 1
ATOM 731 O O . ILE A 1 88 ? -9.829 -1.858 2.096 1.00 94.56 88 ILE A O 1
ATOM 735 N N . LYS A 1 89 ? -11.638 -0.566 2.442 1.00 96.75 89 LYS A N 1
ATOM 736 C CA . LYS A 1 89 ? -11.859 -0.269 1.017 1.00 96.75 89 LYS A CA 1
ATOM 737 C C . LYS A 1 89 ? -10.703 0.523 0.418 1.00 96.75 89 LYS A C 1
ATOM 739 O O . LYS A 1 89 ? -10.207 0.151 -0.637 1.00 96.75 89 LYS A O 1
ATOM 744 N N . GLU A 1 90 ? -10.206 1.537 1.119 1.00 97.75 90 GLU A N 1
ATOM 745 C CA . GLU A 1 90 ? -9.040 2.302 0.660 1.00 97.75 90 GLU A CA 1
ATOM 746 C C . GLU A 1 90 ? -7.791 1.413 0.512 1.00 97.75 90 GLU A C 1
ATOM 748 O O . GLU A 1 90 ? -7.032 1.565 -0.444 1.00 97.75 90 GLU A O 1
ATOM 753 N N . PHE A 1 91 ? -7.578 0.430 1.398 1.00 96.25 91 PHE A N 1
ATOM 754 C CA . PHE A 1 91 ? -6.498 -0.546 1.210 1.00 96.25 91 PHE A CA 1
ATOM 755 C C . PHE A 1 91 ? -6.663 -1.378 -0.064 1.00 96.25 91 PHE A C 1
ATOM 757 O O . PHE A 1 91 ? -5.668 -1.595 -0.757 1.00 96.25 91 PHE A O 1
ATOM 764 N N . GLN A 1 92 ? -7.887 -1.814 -0.377 1.00 95.12 92 GLN A N 1
ATOM 765 C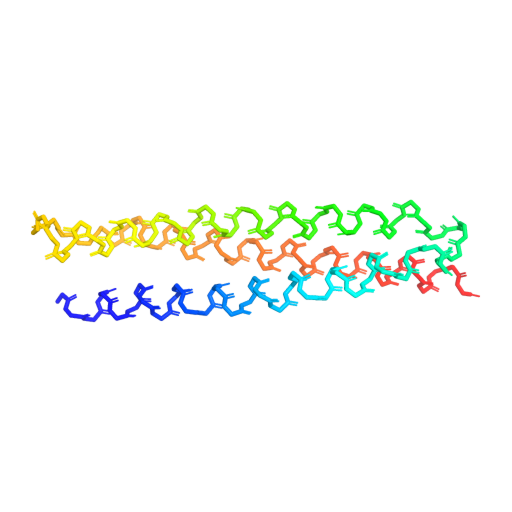 CA . GLN A 1 92 ? -8.183 -2.555 -1.608 1.00 95.12 92 GLN A CA 1
ATOM 766 C C . GLN A 1 92 ? -7.919 -1.693 -2.846 1.00 95.12 92 GLN A C 1
ATOM 768 O O . GLN A 1 92 ? -7.253 -2.144 -3.772 1.00 95.12 92 GLN A O 1
ATOM 773 N N . GLU A 1 93 ? -8.327 -0.423 -2.831 1.00 96.50 93 GLU A N 1
ATOM 774 C CA . GLU A 1 93 ? -8.051 0.498 -3.938 1.00 96.50 93 GLU A CA 1
ATOM 775 C C . GLU A 1 93 ? -6.550 0.733 -4.156 1.00 96.50 93 GLU A C 1
ATOM 777 O O . GLU A 1 93 ? -6.099 0.908 -5.291 1.00 96.50 93 GLU A O 1
ATOM 782 N N . LEU A 1 94 ? -5.751 0.748 -3.084 1.00 96.12 94 LEU A N 1
ATOM 783 C CA . LEU A 1 94 ? -4.293 0.811 -3.201 1.00 96.12 94 LEU A CA 1
ATOM 784 C C . LEU A 1 94 ? -3.716 -0.477 -3.804 1.00 96.12 94 LEU A C 1
ATOM 786 O O . LEU A 1 94 ? -2.771 -0.400 -4.587 1.00 96.12 94 LEU A O 1
ATOM 790 N N . ASP A 1 95 ? -4.270 -1.643 -3.466 1.00 92.94 95 ASP A N 1
ATOM 791 C CA . ASP A 1 95 ? -3.854 -2.917 -4.063 1.00 92.94 95 ASP A CA 1
ATOM 792 C C . ASP A 1 95 ? -4.185 -2.979 -5.562 1.00 92.94 95 ASP A C 1
ATOM 794 O O . ASP A 1 95 ? -3.331 -3.378 -6.356 1.00 92.94 95 ASP A O 1
ATOM 798 N N . ASP A 1 96 ? -5.356 -2.485 -5.967 1.00 94.44 96 ASP A N 1
ATOM 799 C CA . ASP A 1 96 ? -5.755 -2.394 -7.376 1.00 94.44 96 ASP A CA 1
ATOM 800 C C . ASP A 1 96 ? -4.856 -1.430 -8.169 1.00 94.44 96 ASP A C 1
ATOM 802 O O . ASP A 1 96 ? -4.454 -1.723 -9.300 1.00 94.44 96 ASP A O 1
ATOM 806 N N . LYS A 1 97 ? -4.483 -0.287 -7.575 1.00 92.62 97 LYS A N 1
ATOM 807 C CA . LYS A 1 97 ? -3.541 0.669 -8.186 1.00 92.62 97 LYS A CA 1
ATOM 808 C C . LYS A 1 97 ? -2.157 0.057 -8.384 1.00 92.62 97 LYS A C 1
ATOM 810 O O . LYS A 1 97 ? -1.543 0.283 -9.428 1.00 92.62 97 LYS A O 1
ATOM 815 N N . ASP A 1 98 ? -1.668 -0.704 -7.408 1.00 90.75 98 ASP A N 1
ATOM 816 C CA . ASP A 1 98 ? -0.379 -1.392 -7.515 1.00 90.75 98 ASP A CA 1
ATOM 817 C C . ASP A 1 98 ? -0.405 -2.488 -8.586 1.00 90.75 98 ASP A C 1
ATOM 819 O O . ASP A 1 98 ? 0.542 -2.594 -9.369 1.00 90.75 98 ASP A O 1
ATOM 823 N N . ALA A 1 99 ? -1.492 -3.262 -8.663 1.00 91.62 99 ALA A N 1
ATOM 824 C CA . ALA A 1 99 ? -1.681 -4.270 -9.704 1.00 91.62 99 ALA A CA 1
ATOM 825 C C . ALA A 1 99 ? -1.669 -3.633 -11.101 1.00 91.62 99 ALA A C 1
ATOM 827 O O . ALA A 1 99 ? -0.889 -4.040 -11.961 1.00 91.62 99 ALA A O 1
ATOM 828 N N . LEU A 1 100 ? -2.431 -2.552 -11.294 1.00 91.38 100 LEU A N 1
ATOM 829 C CA . LEU A 1 100 ? -2.457 -1.821 -12.560 1.00 91.38 100 LEU A CA 1
ATOM 830 C C . LEU A 1 100 ? -1.080 -1.247 -12.926 1.00 91.38 100 LEU A C 1
ATOM 832 O O . LEU A 1 100 ? -0.667 -1.314 -14.085 1.00 91.38 100 LEU A O 1
ATOM 836 N N . ALA A 1 101 ? -0.352 -0.682 -11.957 1.00 89.56 101 ALA A N 1
ATOM 837 C CA . ALA A 1 101 ? 0.987 -0.151 -12.196 1.00 89.56 101 ALA A CA 1
ATOM 838 C C . ALA A 1 101 ? 1.967 -1.249 -12.642 1.00 89.56 101 ALA A C 1
ATOM 840 O O . ALA A 1 101 ? 2.782 -1.009 -13.539 1.00 89.56 101 ALA A O 1
ATOM 841 N N . ALA A 1 102 ? 1.876 -2.443 -12.049 1.00 89.44 102 ALA A N 1
ATOM 842 C CA . ALA A 1 102 ? 2.680 -3.598 -12.433 1.00 89.44 102 ALA A CA 1
ATOM 843 C C . ALA A 1 102 ? 2.323 -4.107 -13.839 1.00 89.44 102 ALA A C 1
ATOM 845 O O . ALA A 1 102 ? 3.228 -4.303 -14.652 1.00 89.44 102 ALA A O 1
ATOM 846 N N . ASP A 1 103 ? 1.032 -4.238 -14.151 1.00 89.75 103 ASP A N 1
ATOM 847 C CA . ASP A 1 103 ? 0.550 -4.686 -15.463 1.00 89.75 103 ASP A CA 1
ATOM 848 C C . ASP A 1 103 ? 0.993 -3.733 -16.578 1.00 89.75 103 ASP A C 1
ATOM 850 O O . ASP A 1 103 ? 1.548 -4.160 -17.593 1.00 89.75 103 ASP A O 1
ATOM 854 N N . MET A 1 104 ? 0.824 -2.422 -16.368 1.00 86.31 104 MET A N 1
ATOM 855 C CA . MET A 1 104 ? 1.275 -1.403 -17.318 1.00 86.31 104 MET A CA 1
ATOM 856 C C . MET A 1 104 ? 2.789 -1.451 -17.526 1.00 86.31 104 MET A C 1
ATOM 858 O O . MET A 1 104 ? 3.262 -1.317 -18.654 1.00 86.31 104 MET A O 1
ATOM 862 N N . TYR A 1 105 ? 3.560 -1.626 -16.450 1.00 86.25 105 TYR A N 1
ATOM 863 C CA . TYR A 1 105 ? 5.012 -1.720 -16.548 1.00 86.25 105 TYR A CA 1
ATOM 864 C C . TYR A 1 105 ? 5.449 -2.978 -17.314 1.00 86.25 105 TYR A C 1
ATOM 866 O O . TYR A 1 105 ? 6.325 -2.882 -18.174 1.00 86.25 105 TYR A O 1
ATOM 874 N N . SER A 1 106 ? 4.809 -4.125 -17.058 1.00 87.56 106 SER A N 1
ATOM 875 C CA . SER A 1 106 ? 5.071 -5.376 -17.779 1.00 87.56 106 SER A CA 1
ATOM 876 C C . SER A 1 106 ? 4.766 -5.240 -19.268 1.00 87.56 106 SER A C 1
ATOM 878 O O . SER A 1 106 ? 5.632 -5.533 -20.087 1.00 87.56 106 SER A O 1
ATOM 880 N N . ALA A 1 107 ? 3.592 -4.708 -19.624 1.00 86.19 107 ALA A N 1
ATOM 881 C CA . ALA A 1 107 ? 3.192 -4.524 -21.019 1.00 86.19 107 ALA A CA 1
ATOM 882 C C . ALA A 1 107 ? 4.181 -3.641 -21.800 1.00 86.19 107 ALA A C 1
ATOM 884 O O . ALA A 1 107 ? 4.566 -3.976 -22.917 1.00 86.19 107 ALA A O 1
ATOM 885 N N . ILE A 1 108 ? 4.662 -2.550 -21.190 1.00 82.25 108 ILE A N 1
ATOM 886 C CA . ILE A 1 108 ? 5.674 -1.673 -21.805 1.00 82.25 108 ILE A CA 1
ATOM 887 C C . ILE A 1 108 ? 7.000 -2.412 -22.018 1.00 82.25 108 ILE A C 1
ATOM 889 O O . ILE A 1 108 ? 7.680 -2.184 -23.020 1.00 82.25 108 ILE A O 1
ATOM 893 N N . MET A 1 109 ? 7.402 -3.267 -21.075 1.00 78.88 109 MET A N 1
ATOM 894 C CA . MET A 1 109 ? 8.625 -4.053 -21.229 1.00 78.88 109 MET A CA 1
ATOM 895 C C . MET A 1 109 ? 8.487 -5.081 -22.356 1.00 78.88 109 MET A C 1
ATOM 897 O O . MET A 1 109 ? 9.423 -5.212 -23.142 1.00 78.88 109 MET A O 1
ATOM 901 N N . ASP A 1 110 ? 7.327 -5.730 -22.474 1.00 82.31 110 ASP A N 1
ATOM 902 C CA . ASP A 1 110 ? 7.046 -6.756 -23.484 1.00 82.31 110 ASP A CA 1
ATOM 903 C C . ASP A 1 110 ? 6.915 -6.180 -24.906 1.00 82.31 110 ASP A C 1
ATOM 905 O O . ASP A 1 110 ? 7.457 -6.750 -25.847 1.00 82.31 110 ASP A O 1
ATOM 909 N N . GLU A 1 111 ? 6.272 -5.019 -25.083 1.00 70.50 111 GLU A N 1
ATOM 910 C CA . GLU A 1 111 ? 6.147 -4.341 -26.391 1.00 70.50 111 GLU A CA 1
ATOM 911 C C . GLU A 1 111 ? 7.483 -3.810 -26.943 1.00 70.50 111 GLU A C 1
ATOM 913 O O . GLU A 1 111 ? 7.597 -3.471 -28.123 1.00 70.50 111 GLU A O 1
ATOM 918 N N . MET A 1 1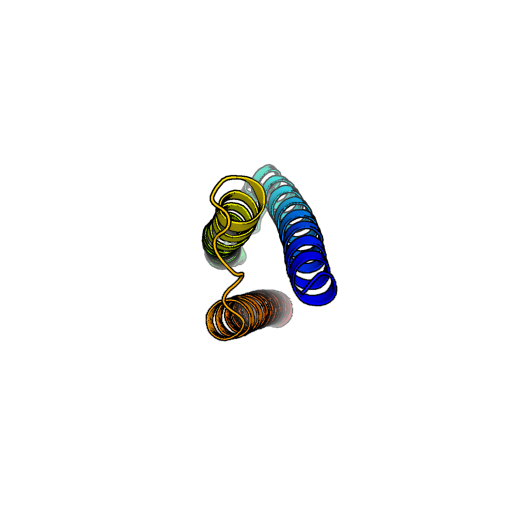12 ? 8.502 -3.700 -26.089 1.00 57.72 112 MET A N 1
ATOM 919 C CA . MET A 1 112 ? 9.818 -3.165 -26.436 1.00 57.72 112 MET A CA 1
ATOM 920 C C . MET A 1 112 ? 10.893 -4.245 -26.664 1.00 57.72 112 MET A C 1
ATOM 922 O O . MET A 1 112 ? 12.073 -3.873 -26.800 1.00 57.72 112 MET A O 1
ATOM 926 N N . ILE A 1 113 ? 10.520 -5.532 -26.667 1.00 57.31 113 ILE A N 1
ATOM 927 C CA . ILE A 1 113 ? 11.357 -6.705 -27.006 1.00 57.31 113 ILE A CA 1
ATOM 928 C C . ILE A 1 113 ? 11.179 -7.056 -28.484 1.00 57.31 113 ILE A C 1
ATOM 930 O O . ILE A 1 113 ? 12.228 -7.234 -29.145 1.00 57.31 113 ILE A O 1
#

Radius of gyration: 17.73 Å; Cα contacts (8 Å, |Δi|>4): 61; chains: 1; bounding box: 40×16×54 Å

pLDDT: mean 91.32, std 7.65, range [57.22, 98.06]

Sequence 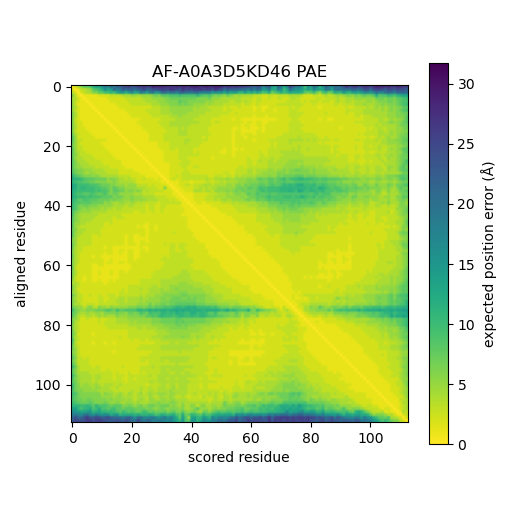(113 aa):
MENLKDIVNENIIMAESLNMKKQRAIEMVESRFNECPAKWKQHTKKFIENVKENIEARDKLITELRLMIHSYIYKDEGINPVKVDFIIKEFQELDDKDALAADMYSAIMDEMI

Foldseek 3Di:
DVVVLVVLVVLLVVLVVVLVVLVVVLVVCVVCLVVDDPLCNVLSVVLSVLSVVLSVVSVVLSVVSVVLSVCVVPVVDDRDVVSVVVSVVVNVVSVVSNVVSVVVSVVSVVVVD

Secondary structure (DSSP, 8-state):
-HHHHHHHHHHHHHHHHHHHHHHHHHHHHHHTGGGS-HHHHHHHHHHHHHHHHHHHHHHHHHHHHHHHHHHHHHS-PPP-HHHHHHHHHHHHHHHHHHHHHHHHHHHHHHHT-